Protein AF-A0AAD1CK44-F1 (afdb_monomer_lite)

Foldseek 3Di:
DAAADALVRQQVWEEEWEADPVRPDTDDDSYPRYDYDPDLLVVLVCVLVVNHDYLHPPCNCCDPVRVPRDRDHDCPNPPDDSDDDDDDDDDPPDDCDPVNVVVVVVVCVVVVD

Radius of gyration: 17.58 Å; chains: 1; bounding box: 47×27×48 Å

Structure (mmCIF, N/CA/C/O backbone):
data_AF-A0AAD1CK44-F1
#
_entry.id   AF-A0AAD1CK44-F1
#
loop_
_atom_site.group_PDB
_atom_site.id
_atom_site.type_symbol
_atom_site.label_atom_id
_atom_site.label_alt_id
_atom_site.label_comp_id
_atom_site.label_asym_id
_atom_site.label_entity_id
_atom_site.label_seq_id
_atom_site.pdbx_PDB_ins_code
_atom_site.Cartn_x
_atom_site.Cartn_y
_atom_site.Cartn_z
_atom_site.occupancy
_atom_site.B_iso_or_equiv
_atom_site.auth_seq_id
_atom_site.auth_comp_id
_atom_site.auth_asym_id
_atom_site.auth_atom_id
_atom_site.pdbx_PDB_model_num
ATOM 1 N N . MET A 1 1 ? -21.379 3.073 -0.418 1.00 69.62 1 MET A N 1
ATOM 2 C CA . MET A 1 1 ? -20.819 4.111 0.472 1.00 69.62 1 MET A CA 1
ATOM 3 C C . MET A 1 1 ? -19.983 3.386 1.503 1.00 69.62 1 MET A C 1
ATOM 5 O O . MET A 1 1 ? -20.527 2.510 2.166 1.00 69.62 1 MET A O 1
ATOM 9 N N . TYR A 1 2 ? -18.680 3.651 1.552 1.00 86.81 2 TYR A N 1
ATOM 10 C CA . TYR A 1 2 ? -17.779 2.964 2.477 1.00 86.81 2 TYR A CA 1
ATOM 11 C C . TYR A 1 2 ? -17.947 3.516 3.900 1.00 86.81 2 TYR A C 1
ATOM 13 O O . TYR A 1 2 ? -18.237 4.708 4.044 1.00 86.81 2 TYR A O 1
ATOM 21 N N . PRO A 1 3 ? -17.795 2.693 4.953 1.00 91.00 3 PRO A N 1
ATOM 22 C CA . PRO A 1 3 ? -17.769 3.188 6.326 1.00 91.00 3 PRO A CA 1
ATOM 23 C C . PRO A 1 3 ? -16.663 4.237 6.503 1.00 91.00 3 PRO A C 1
ATOM 25 O O . PRO A 1 3 ? -15.578 4.074 5.949 1.00 91.00 3 PRO A O 1
ATOM 28 N N . ILE A 1 4 ? -16.925 5.288 7.285 1.00 94.00 4 ILE A N 1
ATOM 29 C CA . ILE A 1 4 ? -15.976 6.382 7.555 1.00 94.00 4 ILE A CA 1
ATOM 30 C C . ILE A 1 4 ? -15.514 6.281 9.017 1.00 94.00 4 ILE A C 1
ATOM 32 O O . ILE A 1 4 ? -16.101 6.927 9.890 1.00 94.00 4 ILE A O 1
ATOM 36 N N . PRO A 1 5 ? -14.531 5.421 9.334 1.00 93.06 5 PRO A N 1
ATOM 37 C CA . PRO A 1 5 ? -14.105 5.221 10.711 1.00 93.06 5 PRO A CA 1
ATOM 38 C C . PRO A 1 5 ? -13.343 6.443 11.235 1.00 93.06 5 PRO A C 1
ATOM 40 O O . PRO A 1 5 ? -12.615 7.104 10.493 1.00 93.06 5 PRO A O 1
ATOM 43 N N . THR A 1 6 ? -13.468 6.737 12.528 1.00 92.50 6 THR A N 1
ATOM 44 C CA . THR A 1 6 ? -12.561 7.685 13.191 1.00 92.50 6 THR A CA 1
ATOM 45 C C . THR A 1 6 ? -11.206 7.028 13.461 1.00 92.50 6 THR A C 1
ATOM 47 O O . THR A 1 6 ? -11.083 5.798 13.493 1.00 92.50 6 THR A O 1
ATOM 50 N N . ILE A 1 7 ? -10.175 7.839 13.710 1.00 89.00 7 ILE A N 1
ATOM 51 C CA . ILE A 1 7 ? -8.849 7.330 14.090 1.00 89.00 7 ILE A CA 1
ATOM 52 C C . ILE A 1 7 ? -8.941 6.505 15.387 1.00 89.00 7 ILE A C 1
ATOM 54 O O . ILE A 1 7 ? -8.293 5.465 15.507 1.00 89.00 7 ILE A O 1
ATOM 58 N N . GLU A 1 8 ? -9.790 6.897 16.343 1.00 91.12 8 GLU A N 1
ATOM 59 C CA . GLU A 1 8 ? -10.023 6.136 17.578 1.00 91.12 8 GLU A CA 1
ATOM 60 C C . GLU A 1 8 ? -10.614 4.750 17.305 1.00 91.12 8 GLU A C 1
ATOM 62 O O . GLU A 1 8 ? -10.200 3.781 17.940 1.00 91.12 8 GLU A O 1
ATOM 67 N N . GLN A 1 9 ? -11.551 4.636 16.358 1.00 92.81 9 GLN A N 1
ATOM 68 C CA . GLN A 1 9 ? -12.131 3.349 15.966 1.00 92.81 9 GLN A CA 1
ATOM 69 C C . GLN A 1 9 ? -11.087 2.453 15.291 1.00 92.81 9 GLN A C 1
ATOM 71 O O . GLN A 1 9 ? -10.980 1.275 15.634 1.00 92.81 9 GLN A O 1
ATOM 76 N N . LEU A 1 10 ? -10.266 3.007 14.392 1.00 92.38 10 LEU A N 1
ATOM 77 C CA . LEU A 1 10 ? -9.163 2.272 13.760 1.00 92.38 10 LEU A CA 1
ATOM 78 C C . LEU A 1 10 ? -8.110 1.808 14.777 1.00 92.38 10 LEU A C 1
ATOM 80 O O . LEU A 1 10 ? -7.587 0.701 14.654 1.00 92.38 10 LEU A O 1
ATOM 84 N N . ASN A 1 11 ? -7.839 2.606 15.814 1.00 91.38 11 ASN A N 1
ATOM 85 C CA . ASN A 1 11 ? -6.878 2.287 16.877 1.00 91.38 11 ASN A CA 1
ATOM 86 C C . ASN A 1 11 ? -7.280 1.099 17.765 1.00 91.38 11 ASN A C 1
ATOM 88 O O . ASN A 1 11 ? -6.428 0.546 18.466 1.00 91.38 11 ASN A O 1
ATOM 92 N N . GLN A 1 12 ? -8.545 0.670 17.731 1.00 93.19 12 GLN A N 1
ATOM 93 C CA . GLN A 1 12 ? -8.980 -0.566 18.396 1.00 93.19 12 GLN A CA 1
ATOM 94 C C . GLN A 1 12 ? -8.421 -1.817 17.698 1.00 93.19 12 GLN A C 1
ATOM 96 O O . GLN A 1 12 ? -8.268 -2.876 18.315 1.00 93.19 12 GLN A O 1
ATOM 101 N N . TYR A 1 13 ? -8.056 -1.688 16.423 1.00 94.25 13 TYR A N 1
ATOM 102 C CA . TYR A 1 13 ? -7.546 -2.759 15.580 1.00 94.25 13 TYR A CA 1
ATOM 103 C C . TYR A 1 13 ? -6.074 -2.524 15.243 1.00 94.25 13 TYR A C 1
ATOM 105 O O . TYR A 1 13 ? -5.543 -1.422 15.343 1.00 94.25 13 TYR A O 1
ATOM 113 N N . ARG A 1 14 ? -5.367 -3.598 14.890 1.00 95.44 14 ARG A N 1
ATOM 114 C CA . ARG A 1 14 ? -3.949 -3.498 14.535 1.00 95.44 14 ARG A CA 1
ATOM 115 C C . ARG A 1 14 ? -3.812 -2.877 13.143 1.00 95.44 14 ARG A C 1
ATOM 117 O O . ARG A 1 14 ? -4.465 -3.353 12.220 1.00 95.44 14 ARG A O 1
ATOM 124 N N . GLN A 1 15 ? -2.922 -1.904 12.984 1.00 95.62 15 GLN A N 1
ATOM 125 C CA . GLN A 1 15 ? -2.517 -1.424 11.663 1.00 95.62 15 GLN A CA 1
ATOM 126 C C . GLN A 1 15 ? -1.375 -2.292 11.107 1.00 95.62 15 GLN A C 1
ATOM 128 O O . GLN A 1 15 ? -0.403 -2.580 11.808 1.00 95.62 15 GLN A O 1
ATOM 133 N N . LEU A 1 16 ? -1.455 -2.700 9.847 1.00 95.56 16 LEU A N 1
ATOM 134 C CA . LEU A 1 16 ? -0.344 -3.304 9.112 1.00 95.56 16 LEU A CA 1
ATOM 135 C C . LEU A 1 16 ? 0.258 -2.227 8.207 1.00 95.56 16 LEU A C 1
ATOM 137 O O . LEU A 1 16 ? -0.450 -1.627 7.404 1.00 95.56 16 LEU A O 1
ATOM 141 N N . VAL A 1 17 ? 1.548 -1.955 8.378 1.00 92.44 17 VAL A N 1
ATOM 142 C CA . VAL A 1 17 ? 2.237 -0.823 7.748 1.00 92.44 17 VAL A CA 1
ATOM 143 C C . VAL A 1 17 ? 3.366 -1.348 6.879 1.00 92.44 17 VAL A C 1
ATOM 145 O O . VAL A 1 17 ? 4.197 -2.140 7.336 1.00 92.44 17 VAL A O 1
ATOM 148 N N . ILE A 1 18 ? 3.416 -0.897 5.629 1.00 90.31 18 ILE A N 1
ATOM 149 C CA . ILE A 1 18 ? 4.515 -1.230 4.728 1.00 90.31 18 ILE A CA 1
ATOM 150 C C . ILE A 1 18 ? 5.820 -0.604 5.231 1.00 90.31 18 ILE A C 1
ATOM 152 O O . ILE A 1 18 ? 5.879 0.553 5.659 1.00 90.31 18 ILE A O 1
ATOM 156 N N . ARG A 1 19 ? 6.899 -1.378 5.185 1.00 86.06 19 ARG A N 1
ATOM 157 C CA . ARG A 1 19 ? 8.250 -0.899 5.465 1.00 86.06 19 ARG A CA 1
ATOM 158 C C . ARG A 1 19 ? 9.188 -1.396 4.380 1.00 86.06 19 ARG A C 1
ATOM 160 O O . ARG A 1 19 ? 9.236 -2.592 4.104 1.00 86.06 19 ARG A O 1
ATOM 167 N N . ASP A 1 20 ? 9.970 -0.490 3.805 1.00 72.56 20 ASP A N 1
ATOM 168 C CA . ASP A 1 20 ? 11.053 -0.872 2.907 1.00 72.56 20 ASP A CA 1
ATOM 169 C C . ASP A 1 20 ? 12.095 -1.717 3.658 1.00 72.56 20 ASP A C 1
ATOM 171 O O . ASP A 1 20 ? 12.546 -1.369 4.754 1.00 72.56 20 ASP A O 1
ATOM 175 N N . ARG A 1 21 ? 12.520 -2.818 3.034 1.00 61.53 21 ARG A N 1
ATOM 176 C CA . ARG A 1 21 ? 13.605 -3.686 3.511 1.00 61.53 21 ARG A CA 1
ATOM 177 C C . ARG A 1 21 ? 14.927 -2.943 3.683 1.00 61.53 21 ARG A C 1
ATOM 179 O O . ARG A 1 21 ? 15.747 -3.357 4.497 1.00 61.53 21 ARG A O 1
ATOM 186 N N . ILE A 1 22 ? 15.135 -1.867 2.925 1.00 59.59 22 ILE A N 1
ATOM 187 C CA . ILE A 1 22 ? 16.356 -1.049 2.961 1.00 59.59 22 ILE A CA 1
ATOM 188 C C . ILE A 1 22 ? 16.245 0.075 4.016 1.00 59.59 22 ILE A C 1
ATOM 190 O O . ILE A 1 22 ? 17.216 0.774 4.291 1.00 59.59 22 ILE A O 1
ATOM 194 N N . GLY A 1 23 ? 15.087 0.222 4.676 1.00 51.69 23 GLY A N 1
ATOM 195 C CA . GLY A 1 23 ? 14.907 1.064 5.868 1.00 51.69 23 GLY A CA 1
ATOM 196 C C . GLY A 1 23 ? 14.805 2.571 5.618 1.00 51.69 23 GLY A C 1
ATOM 197 O O . GLY A 1 23 ? 14.528 3.314 6.554 1.00 51.69 23 GLY A O 1
ATOM 198 N N . ASN A 1 24 ? 14.977 3.034 4.378 1.00 54.59 24 ASN A N 1
ATOM 199 C CA . ASN A 1 24 ? 14.974 4.467 4.058 1.00 54.59 24 ASN A CA 1
ATOM 200 C C . ASN A 1 24 ? 13.579 5.039 3.766 1.00 54.59 24 ASN A C 1
ATOM 202 O O . ASN A 1 24 ? 13.417 6.258 3.750 1.00 54.59 24 ASN A O 1
ATOM 206 N N . ARG A 1 25 ? 12.576 4.189 3.519 1.00 59.75 25 ARG A N 1
ATOM 207 C CA . ARG A 1 25 ? 11.190 4.599 3.260 1.00 59.75 25 ARG A CA 1
ATOM 208 C C . ARG A 1 25 ? 10.238 3.682 4.036 1.00 59.75 25 ARG A C 1
ATOM 210 O O . ARG A 1 25 ? 10.042 2.524 3.684 1.00 59.75 25 ARG A O 1
ATOM 217 N N . SER A 1 26 ? 9.679 4.181 5.132 1.00 64.75 26 SER A N 1
ATOM 218 C CA . SER A 1 26 ? 8.555 3.549 5.830 1.00 64.75 26 SER A CA 1
ATOM 219 C C . SER A 1 26 ? 7.379 4.494 5.715 1.00 64.75 26 SER A C 1
ATOM 221 O O . SER A 1 26 ? 7.558 5.696 5.909 1.00 64.75 26 SER A O 1
ATOM 223 N N . GLU A 1 27 ? 6.190 3.962 5.450 1.00 75.31 27 GLU A N 1
ATOM 224 C CA . GLU A 1 27 ? 4.991 4.738 5.741 1.00 75.31 27 GLU A CA 1
ATOM 225 C C . GLU A 1 27 ? 4.946 5.007 7.245 1.00 75.31 27 GLU A C 1
ATOM 227 O O . GLU A 1 27 ? 5.345 4.157 8.057 1.00 75.31 27 GLU A O 1
ATOM 232 N N . THR A 1 28 ? 4.522 6.215 7.606 1.00 81.88 28 THR A N 1
ATOM 233 C CA . THR A 1 28 ? 4.320 6.587 9.002 1.00 81.88 28 THR A CA 1
ATOM 234 C C . THR A 1 28 ? 3.068 5.868 9.503 1.00 81.88 28 THR A C 1
ATOM 236 O O . THR A 1 28 ? 2.003 6.014 8.902 1.00 81.88 28 THR A O 1
ATOM 239 N N . PRO A 1 29 ? 3.157 5.075 10.583 1.00 87.56 29 PRO A N 1
ATOM 240 C CA . PRO A 1 29 ? 1.975 4.478 11.184 1.00 87.56 29 PRO A CA 1
ATOM 241 C C . PRO A 1 29 ? 1.005 5.560 11.670 1.00 87.56 29 PRO A C 1
ATOM 243 O O . PRO A 1 29 ? 1.410 6.513 12.329 1.00 87.56 29 PRO A O 1
ATOM 246 N N . ILE A 1 30 ? -0.282 5.361 11.399 1.00 88.06 30 ILE A N 1
ATOM 247 C CA . ILE A 1 30 ? -1.383 6.190 11.911 1.00 88.06 30 ILE A CA 1
ATOM 248 C C . ILE A 1 30 ? -1.743 5.729 13.331 1.00 88.06 30 ILE A C 1
ATOM 250 O O . ILE A 1 30 ? -2.112 6.525 14.190 1.00 88.06 30 ILE A O 1
ATOM 254 N N . SER A 1 31 ? -1.615 4.424 13.589 1.00 86.75 31 SER A N 1
ATOM 255 C CA . SER A 1 31 ? -1.900 3.802 14.875 1.00 86.75 31 SER A CA 1
ATOM 256 C C . SER A 1 31 ? -0.634 3.507 15.674 1.00 86.75 31 SER A C 1
ATOM 258 O O . SER A 1 31 ? 0.371 3.007 15.159 1.00 86.75 31 SER A O 1
ATOM 260 N N . SER A 1 32 ? -0.721 3.691 16.993 1.00 84.44 32 SER A N 1
ATOM 261 C CA . SER A 1 32 ? 0.295 3.205 17.934 1.00 84.44 32 SER A CA 1
ATOM 262 C C . SER A 1 32 ? 0.405 1.675 17.939 1.00 84.44 32 SER A C 1
ATOM 264 O O . SER A 1 32 ? 1.461 1.133 18.263 1.00 84.44 32 SER A O 1
ATOM 266 N N . ARG A 1 33 ? -0.655 0.959 17.535 1.00 90.69 33 ARG A N 1
ATOM 267 C CA . ARG A 1 33 ? -0.715 -0.505 17.517 1.00 90.69 33 ARG A CA 1
ATOM 268 C C . ARG A 1 33 ? -0.480 -1.044 16.107 1.00 90.69 33 ARG A C 1
ATOM 270 O O . ARG A 1 33 ? -1.394 -1.565 15.471 1.00 90.69 33 ARG A O 1
ATOM 277 N N . HIS A 1 34 ? 0.759 -0.948 15.631 1.00 93.50 34 HIS A N 1
ATOM 278 C CA . HIS A 1 34 ? 1.121 -1.340 14.269 1.00 93.50 34 HIS A CA 1
ATOM 279 C C . HIS A 1 34 ? 2.105 -2.515 14.192 1.00 93.50 34 HIS A C 1
ATOM 281 O O . HIS A 1 34 ? 2.869 -2.785 15.119 1.00 93.50 34 HIS A O 1
ATOM 287 N N . TRP A 1 35 ? 2.093 -3.213 13.057 1.00 94.50 35 TRP A N 1
ATOM 288 C CA . TRP A 1 35 ? 3.127 -4.157 12.638 1.00 94.50 35 TRP A CA 1
ATOM 289 C C . TRP A 1 35 ? 3.701 -3.745 11.293 1.00 94.50 35 TRP A C 1
ATOM 291 O O . TRP A 1 35 ? 2.959 -3.391 10.382 1.00 94.50 35 TRP A O 1
ATOM 301 N N . HIS A 1 36 ? 5.021 -3.841 11.168 1.00 92.62 36 HIS A N 1
ATOM 302 C CA . HIS A 1 36 ? 5.697 -3.606 9.903 1.00 92.62 36 HIS A CA 1
ATOM 303 C C . HIS A 1 36 ? 5.792 -4.885 9.088 1.00 92.62 36 HIS A C 1
ATOM 305 O O . HIS A 1 36 ? 6.232 -5.916 9.597 1.00 92.62 36 HIS A O 1
ATOM 311 N N . ILE A 1 37 ? 5.416 -4.783 7.819 1.00 93.12 37 ILE A N 1
ATOM 312 C CA . ILE A 1 37 ? 5.454 -5.863 6.835 1.00 93.12 37 ILE A CA 1
ATOM 313 C C . ILE A 1 37 ? 6.186 -5.340 5.593 1.00 93.12 37 ILE A C 1
ATOM 315 O O . ILE A 1 37 ? 6.113 -4.155 5.281 1.00 93.12 37 ILE A O 1
ATOM 319 N N . ASP A 1 38 ? 6.907 -6.206 4.886 1.00 90.19 38 ASP A N 1
ATOM 320 C CA . ASP A 1 38 ? 7.792 -5.835 3.771 1.00 90.19 38 ASP A CA 1
ATOM 321 C C . ASP A 1 38 ? 7.171 -6.033 2.376 1.00 90.19 38 ASP A C 1
ATOM 323 O O . ASP A 1 38 ? 7.857 -5.924 1.361 1.00 90.19 38 ASP A O 1
ATOM 327 N N . SER A 1 39 ? 5.874 -6.343 2.310 1.00 89.31 39 SER A N 1
ATOM 328 C CA . SER A 1 39 ? 5.158 -6.626 1.066 1.00 89.31 39 SER A CA 1
ATOM 329 C C . SER A 1 39 ? 3.677 -6.294 1.192 1.00 89.31 39 SER A C 1
ATOM 331 O O . SER A 1 39 ? 2.999 -6.809 2.084 1.00 89.31 39 SER A O 1
ATOM 333 N N . TYR A 1 40 ? 3.151 -5.506 0.251 1.00 90.88 40 TYR A N 1
ATOM 334 C CA . TYR A 1 40 ? 1.715 -5.232 0.177 1.00 90.88 40 TYR A CA 1
ATOM 335 C C . TYR A 1 40 ? 0.892 -6.504 -0.027 1.00 90.88 40 TYR A C 1
ATOM 337 O O . TYR A 1 40 ? -0.166 -6.636 0.568 1.00 90.88 40 TYR A O 1
ATOM 345 N N . TYR A 1 41 ? 1.401 -7.491 -0.765 1.00 90.75 41 TYR A N 1
ATOM 346 C CA . TYR A 1 41 ? 0.712 -8.771 -0.935 1.00 90.75 41 TYR A CA 1
ATOM 347 C C . TYR A 1 41 ? 0.596 -9.553 0.382 1.00 90.75 41 TYR A C 1
ATOM 349 O O . TYR A 1 41 ? -0.435 -10.160 0.666 1.00 90.75 41 TYR A O 1
ATOM 357 N N . HIS A 1 42 ? 1.626 -9.506 1.234 1.00 92.50 42 HIS A N 1
ATOM 358 C CA . HIS A 1 42 ? 1.541 -10.097 2.573 1.00 92.50 42 HIS A CA 1
ATOM 359 C C . HIS A 1 42 ? 0.575 -9.325 3.470 1.00 92.50 42 HIS A C 1
ATOM 361 O O . HIS A 1 42 ? -0.199 -9.947 4.194 1.00 92.50 42 HIS A O 1
ATOM 367 N N . ILE A 1 43 ? 0.593 -7.991 3.402 1.00 94.31 43 ILE A N 1
ATOM 368 C CA . ILE A 1 43 ? -0.368 -7.139 4.110 1.00 94.31 43 ILE A CA 1
ATOM 369 C C . ILE A 1 43 ? -1.795 -7.529 3.720 1.00 94.31 43 ILE A C 1
ATOM 371 O O . ILE A 1 43 ? -2.577 -7.880 4.601 1.00 94.31 43 ILE A O 1
ATOM 375 N N . THR A 1 44 ? -2.114 -7.560 2.424 1.00 93.50 44 THR A N 1
ATOM 376 C CA . THR A 1 44 ? -3.449 -7.920 1.931 1.00 93.50 44 THR A CA 1
ATOM 377 C C . THR A 1 44 ? -3.867 -9.303 2.420 1.00 93.50 44 THR A C 1
ATOM 379 O O . THR A 1 44 ? -4.942 -9.463 2.993 1.00 93.50 44 THR A O 1
ATOM 382 N N . ALA A 1 45 ? -2.983 -10.298 2.314 1.00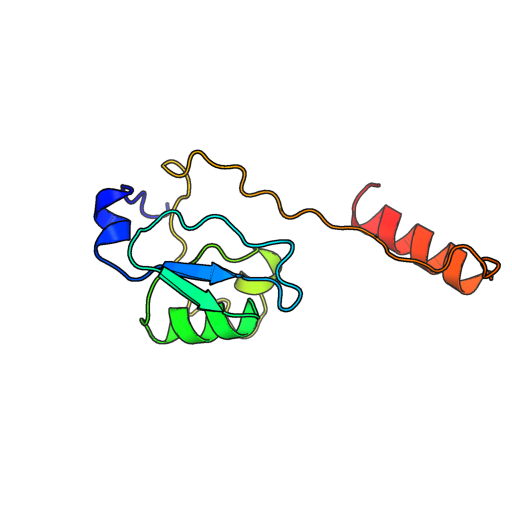 92.06 45 ALA A N 1
ATOM 383 C CA . ALA A 1 45 ? -3.266 -11.650 2.788 1.00 92.06 45 ALA A CA 1
ATOM 384 C C . ALA A 1 45 ? -3.512 -11.740 4.312 1.00 92.06 45 ALA A C 1
ATOM 386 O O . ALA A 1 45 ? -4.158 -12.683 4.773 1.00 92.06 45 ALA A O 1
ATOM 387 N N . LEU A 1 46 ? -2.975 -10.816 5.113 1.00 94.62 46 LEU A N 1
ATOM 388 C CA . LEU A 1 46 ? -3.222 -10.737 6.558 1.00 94.62 46 LEU A CA 1
ATOM 389 C C . LEU A 1 46 ? -4.513 -9.975 6.881 1.00 94.62 46 LEU A C 1
ATOM 391 O O . LEU A 1 46 ? -5.236 -10.386 7.790 1.00 94.62 46 LEU A O 1
ATOM 395 N N . VAL A 1 47 ? -4.827 -8.915 6.130 1.00 95.06 47 VAL A N 1
ATOM 396 C CA . VAL A 1 47 ? -6.111 -8.198 6.232 1.00 95.06 47 VAL A CA 1
ATOM 397 C C . VAL A 1 47 ? -7.271 -9.154 5.956 1.00 95.06 47 VAL A C 1
ATOM 399 O O . VAL A 1 47 ? -8.176 -9.257 6.777 1.00 95.06 47 VAL A O 1
ATOM 402 N N . LEU A 1 48 ? -7.176 -9.957 4.893 1.00 92.75 48 LEU A N 1
ATOM 403 C CA . LEU A 1 48 ? -8.159 -10.996 4.551 1.00 92.75 48 LEU A CA 1
ATOM 404 C C . LEU A 1 48 ? -8.368 -12.043 5.656 1.00 92.75 48 LEU A C 1
ATOM 406 O O . LEU A 1 48 ? -9.424 -12.658 5.763 1.00 92.75 48 LEU A O 1
ATOM 410 N N . ARG A 1 49 ? -7.363 -12.243 6.514 1.00 92.50 49 ARG A N 1
ATOM 411 C CA . ARG A 1 49 ? -7.430 -13.141 7.678 1.00 92.50 49 ARG A CA 1
ATOM 412 C C . ARG A 1 49 ? -7.869 -12.425 8.959 1.00 92.50 49 ARG A C 1
ATOM 414 O O . ARG A 1 49 ? -7.713 -12.984 10.042 1.00 92.50 49 ARG A O 1
ATOM 421 N N . ASN A 1 50 ? -8.402 -11.207 8.852 1.00 93.62 50 ASN A N 1
ATOM 422 C CA . ASN A 1 50 ? -8.866 -10.368 9.962 1.00 93.62 50 ASN A CA 1
ATOM 423 C C . ASN A 1 50 ? -7.783 -10.043 11.008 1.00 93.62 50 ASN A C 1
ATOM 425 O O . ASN A 1 50 ? -8.078 -9.833 12.185 1.00 93.62 50 ASN A O 1
ATOM 429 N N . ILE A 1 51 ? -6.510 -9.992 10.603 1.00 95.50 51 ILE A N 1
ATOM 430 C CA . ILE A 1 51 ? -5.403 -9.669 11.521 1.00 95.50 51 ILE A CA 1
ATOM 431 C C . ILE A 1 51 ? -5.369 -8.173 11.870 1.00 95.50 51 ILE A C 1
ATOM 433 O O . ILE A 1 51 ? -4.837 -7.786 12.918 1.00 95.50 51 ILE A O 1
ATOM 437 N N . GLY A 1 52 ? -5.936 -7.328 11.011 1.00 94.94 52 GLY A N 1
ATOM 438 C CA . GLY A 1 52 ? -5.938 -5.883 11.175 1.00 94.94 52 GLY A CA 1
ATOM 439 C C . GLY A 1 52 ? -6.419 -5.154 9.926 1.00 94.94 52 GLY A C 1
ATOM 440 O O . GLY A 1 52 ? -7.019 -5.757 9.040 1.00 94.94 52 GLY A O 1
ATOM 441 N N . TRP A 1 53 ? -6.109 -3.864 9.863 1.00 95.50 53 TRP A N 1
ATOM 442 C CA . TRP A 1 53 ? -6.385 -2.986 8.728 1.00 95.50 53 TRP A CA 1
ATOM 443 C C . TRP A 1 53 ? -5.080 -2.419 8.165 1.00 95.50 53 TRP A C 1
ATOM 445 O O . TRP A 1 53 ? -4.046 -2.431 8.837 1.00 95.50 53 TRP A O 1
ATOM 455 N N . ALA A 1 54 ? -5.115 -1.922 6.934 1.00 94.50 54 ALA A N 1
ATOM 456 C CA . ALA A 1 54 ? -3.951 -1.337 6.285 1.00 94.50 54 ALA A CA 1
ATOM 457 C C . ALA A 1 54 ? -4.361 -0.310 5.233 1.00 94.50 54 ALA A C 1
ATOM 459 O O . ALA A 1 54 ? -5.465 -0.378 4.696 1.00 94.50 54 ALA A O 1
ATOM 460 N N . LEU A 1 55 ? -3.436 0.588 4.904 1.00 92.25 55 LEU A N 1
ATOM 461 C CA . LEU A 1 55 ? -3.470 1.304 3.636 1.00 92.25 55 LEU A CA 1
ATOM 462 C C . LEU A 1 55 ? -2.855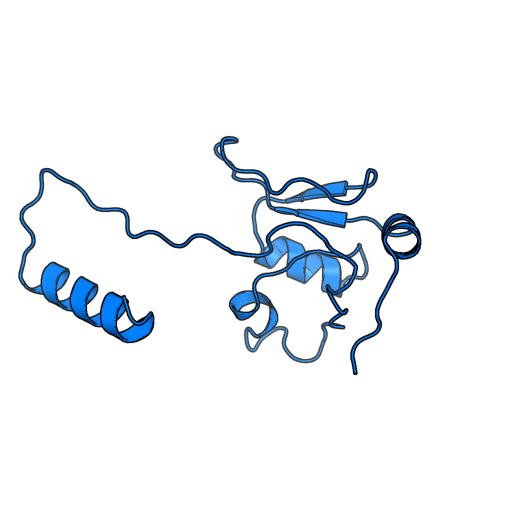 0.387 2.574 1.00 92.25 55 LEU A C 1
ATOM 464 O O . LEU A 1 55 ? -1.751 -0.129 2.753 1.00 92.25 55 LEU A O 1
ATOM 468 N N . ILE A 1 56 ? -3.602 0.123 1.505 1.00 90.62 56 ILE A N 1
ATOM 469 C CA . ILE A 1 56 ? -3.195 -0.779 0.424 1.00 90.62 56 ILE A CA 1
ATOM 470 C C . ILE A 1 56 ? -3.358 -0.015 -0.894 1.00 90.62 56 ILE A C 1
ATOM 472 O O . ILE A 1 56 ? -4.437 0.527 -1.132 1.00 90.62 56 ILE A O 1
ATOM 476 N N . PRO A 1 57 ? -2.336 0.027 -1.768 1.00 88.94 57 PRO A N 1
ATOM 477 C CA . PRO A 1 57 ? -2.466 0.640 -3.080 1.00 88.94 57 PRO A CA 1
ATOM 478 C C . PRO A 1 57 ? -3.605 0.006 -3.878 1.00 88.94 57 PRO A C 1
ATOM 480 O O . PRO A 1 57 ? -3.725 -1.218 -3.943 1.00 88.94 57 PRO A O 1
ATOM 483 N N . GLU A 1 58 ? -4.399 0.840 -4.544 1.00 87.00 58 GLU A N 1
ATOM 484 C CA . GLU A 1 58 ? -5.602 0.433 -5.280 1.00 87.00 58 GLU A CA 1
ATOM 485 C C . GLU A 1 58 ? -5.331 -0.699 -6.286 1.00 87.00 58 GLU A C 1
ATOM 487 O O . GLU A 1 58 ? -6.085 -1.666 -6.356 1.00 87.00 58 GLU A O 1
ATOM 492 N N . HIS A 1 59 ? -4.201 -0.645 -7.001 1.00 84.81 59 HIS A N 1
ATOM 493 C CA . HIS A 1 59 ? -3.804 -1.683 -7.960 1.00 84.81 59 HIS A CA 1
ATOM 494 C C . HIS A 1 59 ? -3.487 -3.044 -7.311 1.00 84.81 59 HIS A C 1
ATOM 496 O O . HIS A 1 59 ? -3.577 -4.068 -7.982 1.00 84.81 59 HIS A O 1
ATOM 502 N N . VAL A 1 60 ? -3.111 -3.071 -6.026 1.00 89.50 60 VAL A N 1
ATOM 503 C CA . VAL A 1 60 ? -2.901 -4.315 -5.266 1.00 89.50 60 VAL A CA 1
ATOM 504 C C . VAL A 1 60 ? -4.230 -4.826 -4.719 1.00 89.50 60 VAL A C 1
ATOM 506 O O . VAL A 1 60 ? -4.507 -6.019 -4.819 1.00 89.50 60 VAL A O 1
ATOM 509 N N . ALA A 1 61 ? -5.055 -3.936 -4.160 1.00 88.06 61 ALA A N 1
ATOM 510 C CA . ALA A 1 61 ? -6.365 -4.291 -3.613 1.00 88.06 61 ALA A CA 1
ATOM 511 C C . ALA A 1 61 ? -7.322 -4.830 -4.691 1.00 88.06 61 ALA A C 1
ATOM 513 O O . ALA A 1 61 ? -8.105 -5.735 -4.423 1.00 88.06 61 ALA A O 1
ATOM 514 N N . ARG A 1 62 ? -7.219 -4.315 -5.924 1.00 85.56 62 ARG A N 1
ATOM 515 C CA . ARG A 1 62 ? -8.026 -4.739 -7.080 1.00 85.56 62 ARG A CA 1
ATOM 516 C C . ARG A 1 62 ? -7.411 -5.859 -7.911 1.00 85.56 62 ARG A C 1
ATOM 518 O O . ARG A 1 62 ? -7.857 -6.113 -9.028 1.00 85.56 62 ARG A O 1
ATOM 525 N N . ALA A 1 63 ? -6.366 -6.515 -7.428 1.00 84.38 63 ALA A N 1
ATOM 526 C CA . ALA A 1 63 ? -5.846 -7.662 -8.147 1.00 84.38 63 ALA A CA 1
ATOM 527 C C . ALA A 1 63 ? -6.887 -8.804 -8.117 1.00 84.38 63 ALA A C 1
ATOM 529 O O . ALA A 1 63 ? -7.517 -9.034 -7.086 1.00 84.38 63 ALA A O 1
ATOM 530 N N . GLU A 1 64 ? -7.078 -9.512 -9.239 1.00 77.12 64 GLU A N 1
ATOM 531 C CA . GLU A 1 64 ? -8.207 -10.450 -9.461 1.00 77.12 64 GLU A CA 1
ATOM 532 C C . GLU A 1 64 ? -8.405 -11.505 -8.362 1.00 77.12 64 GLU A C 1
ATOM 534 O O . GLU A 1 64 ? -9.501 -11.997 -8.140 1.00 77.12 64 GLU A O 1
ATOM 539 N N . TRP A 1 65 ? -7.341 -11.846 -7.650 1.00 77.69 65 TRP A N 1
ATOM 540 C CA . TRP A 1 65 ? -7.299 -12.866 -6.612 1.00 77.69 65 TRP A CA 1
ATOM 541 C C . TRP A 1 65 ? -7.771 -12.371 -5.233 1.00 77.69 65 TRP A C 1
ATOM 543 O O . TRP A 1 65 ? -7.793 -13.165 -4.296 1.00 77.69 65 TRP A O 1
ATOM 553 N N . TYR A 1 66 ? -8.134 -11.089 -5.101 1.00 74.69 66 TYR A N 1
ATOM 554 C CA . TYR A 1 66 ? -8.541 -10.453 -3.840 1.00 74.69 66 TYR A CA 1
ATOM 555 C C . TYR A 1 66 ? -9.837 -9.638 -3.905 1.00 74.69 66 TYR A C 1
ATOM 557 O O . TYR A 1 66 ? -10.321 -9.204 -2.859 1.00 74.69 66 TYR A O 1
ATOM 56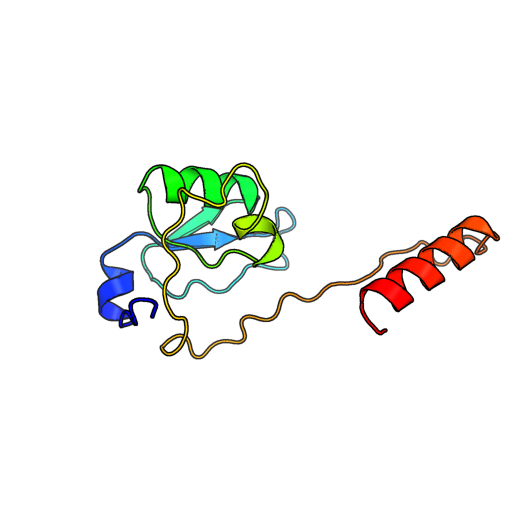5 N N . ILE A 1 67 ? -10.367 -9.397 -5.108 1.00 64.25 67 ILE A N 1
ATOM 566 C CA . ILE A 1 67 ? -11.365 -8.352 -5.378 1.00 64.25 67 ILE A CA 1
ATOM 567 C C . ILE A 1 67 ? -12.639 -8.464 -4.522 1.00 64.25 67 ILE A C 1
ATOM 569 O O . ILE A 1 67 ? -13.187 -7.433 -4.143 1.00 64.25 67 ILE A O 1
ATOM 573 N N . ASP A 1 68 ? -13.071 -9.678 -4.172 1.00 74.19 68 ASP A N 1
ATOM 574 C CA . ASP A 1 68 ? -14.359 -9.903 -3.500 1.00 74.19 68 ASP A CA 1
ATOM 575 C C . ASP A 1 68 ? -14.264 -10.080 -1.972 1.00 74.19 68 ASP A C 1
ATOM 577 O O . ASP A 1 68 ? -15.291 -10.075 -1.293 1.00 74.19 68 ASP A O 1
ATOM 581 N N . ASP A 1 69 ? -13.057 -10.198 -1.407 1.00 83.44 69 ASP A N 1
ATOM 582 C CA . ASP A 1 69 ? -12.878 -10.542 0.014 1.00 83.44 69 ASP A CA 1
ATOM 583 C C . ASP A 1 69 ? -12.422 -9.354 0.890 1.00 83.44 69 ASP A C 1
ATOM 585 O O . ASP A 1 69 ? -12.293 -9.482 2.113 1.00 83.44 69 ASP A O 1
ATOM 589 N N . LEU A 1 70 ? -12.165 -8.184 0.293 1.00 89.25 70 LEU A N 1
ATOM 590 C CA . LEU A 1 70 ? -11.745 -6.977 1.009 1.00 89.25 70 LEU A CA 1
ATOM 591 C C . LEU A 1 70 ? -12.922 -6.041 1.296 1.00 89.25 70 LEU A C 1
ATOM 593 O O . LEU A 1 70 ? -13.717 -5.710 0.421 1.00 89.25 70 LEU A O 1
ATOM 597 N N . VAL A 1 71 ? -12.975 -5.531 2.527 1.00 91.06 71 VAL A N 1
ATOM 598 C CA . VAL A 1 71 ? -13.872 -4.430 2.896 1.00 91.06 71 VAL A CA 1
ATOM 599 C C . VAL A 1 71 ? -13.096 -3.123 2.822 1.00 91.06 71 VAL A C 1
ATOM 601 O O . VAL A 1 71 ? -12.201 -2.871 3.628 1.00 91.06 71 VAL A O 1
ATOM 604 N N . GLU A 1 72 ? -13.455 -2.284 1.857 1.00 92.31 72 GLU A N 1
ATOM 605 C CA . GLU A 1 72 ? -12.889 -0.947 1.708 1.00 92.31 72 GLU A CA 1
ATOM 606 C C . GLU A 1 72 ? -13.522 0.034 2.715 1.00 92.31 72 GLU A C 1
ATOM 608 O O . GLU A 1 72 ? -14.734 0.025 2.960 1.00 92.31 72 GLU A O 1
ATOM 613 N N . LEU A 1 73 ? -12.677 0.869 3.322 1.00 93.00 73 LEU A N 1
ATOM 614 C CA . LEU A 1 73 ? -13.046 1.906 4.287 1.00 93.00 73 LEU A CA 1
ATOM 615 C C . LEU A 1 73 ? -12.707 3.274 3.695 1.00 93.00 73 LEU A C 1
ATOM 617 O O . LEU A 1 73 ? -11.715 3.410 2.981 1.00 93.00 73 LEU A O 1
ATOM 621 N N . SER A 1 74 ? -13.505 4.290 4.018 1.00 91.81 74 SER A N 1
ATOM 622 C CA . SER A 1 74 ? -13.197 5.660 3.612 1.00 91.81 74 SER A CA 1
ATOM 623 C C . SER A 1 74 ? -11.936 6.166 4.311 1.00 91.81 74 SER A C 1
ATOM 625 O O . SER A 1 74 ? -11.707 5.904 5.496 1.00 91.81 74 SER A O 1
ATOM 627 N N . THR A 1 75 ? -11.150 6.950 3.580 1.00 89.69 75 THR A N 1
ATOM 628 C CA . THR A 1 75 ? -9.947 7.618 4.074 1.00 89.69 75 THR A CA 1
ATOM 629 C C . THR A 1 75 ? -10.190 9.076 4.472 1.00 89.69 75 THR A C 1
ATOM 631 O O . THR A 1 75 ? -9.226 9.779 4.745 1.00 89.69 75 THR A O 1
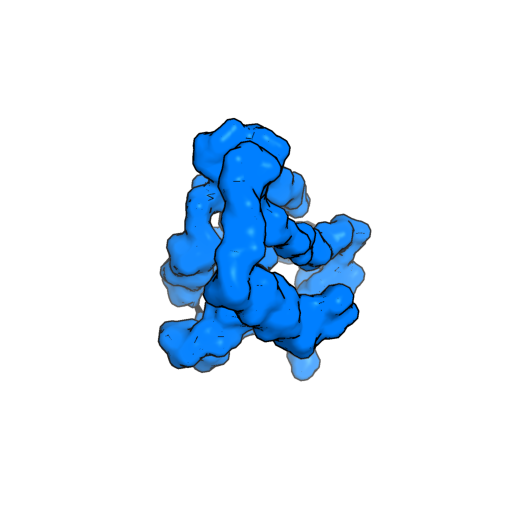ATOM 634 N N . ASP A 1 76 ? -11.442 9.549 4.536 1.00 89.75 76 ASP A N 1
ATOM 635 C CA . ASP A 1 76 ? -11.767 10.968 4.800 1.00 89.75 76 ASP A CA 1
ATOM 636 C C . ASP A 1 76 ? -11.190 11.503 6.124 1.00 89.75 76 ASP A C 1
ATOM 638 O O . ASP A 1 76 ? -10.888 12.688 6.242 1.00 89.75 76 ASP A O 1
ATOM 642 N N . ASN A 1 77 ? -11.017 10.629 7.120 1.00 88.38 77 ASN A N 1
ATOM 643 C CA . ASN A 1 77 ? -10.433 10.969 8.422 1.00 88.38 77 ASN A CA 1
ATOM 644 C C . ASN A 1 77 ? -8.908 10.743 8.490 1.00 88.38 77 ASN A C 1
ATOM 646 O O . ASN A 1 77 ? -8.328 10.799 9.576 1.00 88.38 77 ASN A O 1
ATOM 650 N N . ILE A 1 78 ? -8.253 10.452 7.362 1.00 85.44 78 ILE A N 1
ATOM 651 C CA . ILE A 1 78 ? -6.799 10.293 7.259 1.00 85.44 78 ILE A CA 1
ATOM 652 C C . ILE A 1 78 ? -6.234 11.553 6.603 1.00 85.44 78 ILE A C 1
ATOM 654 O O . ILE A 1 78 ? -6.449 11.810 5.424 1.00 85.44 78 ILE A O 1
ATOM 658 N N . PHE A 1 79 ? -5.512 12.351 7.389 1.00 72.75 79 PHE A N 1
ATOM 659 C CA . PHE A 1 79 ? -5.041 13.677 6.974 1.00 72.75 79 PHE A CA 1
ATOM 660 C C . PHE A 1 79 ? -3.687 13.664 6.246 1.00 72.75 79 PHE A C 1
ATOM 662 O O . PHE A 1 79 ? -3.280 14.688 5.700 1.00 72.75 79 PHE A O 1
ATOM 669 N N . ASP A 1 80 ? -2.992 12.524 6.232 1.00 72.88 80 ASP A N 1
ATOM 670 C CA . ASP A 1 80 ? -1.708 12.367 5.548 1.00 72.88 80 ASP A CA 1
ATOM 671 C C . ASP A 1 80 ? -1.873 12.078 4.051 1.00 72.88 80 ASP A C 1
ATOM 673 O O . ASP A 1 80 ? -2.866 11.518 3.587 1.00 72.88 80 ASP A O 1
ATOM 677 N N . SER A 1 81 ? -0.848 12.443 3.279 1.00 68.19 81 SER A N 1
ATOM 678 C CA . SER A 1 81 ? -0.770 12.151 1.848 1.00 68.19 81 SER A CA 1
ATOM 679 C C . SER A 1 81 ? -0.763 10.639 1.589 1.00 68.19 81 SER A C 1
ATOM 681 O O . SER A 1 81 ? 0.201 9.959 1.928 1.00 68.19 81 SER A O 1
ATOM 683 N N . LEU A 1 82 ? -1.783 10.145 0.882 1.00 74.38 82 LEU A N 1
ATOM 684 C CA . LEU A 1 82 ? -1.921 8.743 0.457 1.00 74.38 82 LEU A CA 1
ATOM 685 C C . LEU A 1 82 ? -1.252 8.437 -0.898 1.00 74.38 82 LEU A C 1
ATOM 687 O O . LEU A 1 82 ? -1.492 7.393 -1.503 1.00 74.38 82 LEU A O 1
ATOM 691 N N . TRP A 1 83 ? -0.440 9.361 -1.416 1.00 71.81 83 TRP A N 1
ATOM 692 C CA . TRP A 1 83 ? 0.186 9.225 -2.728 1.00 71.81 83 TRP A CA 1
ATOM 693 C C . TRP A 1 83 ? 1.366 8.250 -2.703 1.00 71.81 83 TRP A C 1
ATOM 695 O O . TRP A 1 83 ? 2.309 8.409 -1.929 1.00 71.81 83 TRP A O 1
ATOM 705 N N . VAL A 1 84 ? 1.353 7.287 -3.627 1.00 71.62 84 VAL A N 1
ATOM 706 C CA . VAL A 1 84 ? 2.490 6.395 -3.880 1.00 71.62 84 VAL A CA 1
ATOM 707 C C . VAL A 1 84 ? 3.360 6.995 -4.982 1.00 71.62 84 VAL A C 1
ATOM 709 O O . VAL A 1 84 ? 2.942 7.096 -6.135 1.00 71.62 84 VAL A O 1
ATOM 712 N N . GLU A 1 85 ? 4.590 7.381 -4.641 1.00 74.44 85 GLU A N 1
ATOM 713 C CA . GLU A 1 85 ? 5.570 7.848 -5.625 1.00 74.44 85 GLU A CA 1
ATOM 714 C C . GLU A 1 85 ? 6.076 6.667 -6.469 1.00 74.44 85 GLU A C 1
ATOM 716 O O . GLU A 1 85 ? 6.646 5.706 -5.947 1.00 74.44 85 GLU A O 1
ATOM 721 N N . MET A 1 86 ? 5.917 6.759 -7.790 1.00 74.44 86 MET A N 1
ATOM 722 C CA . MET A 1 86 ? 6.480 5.804 -8.743 1.00 74.44 86 MET A CA 1
ATOM 723 C C . MET A 1 86 ? 7.610 6.458 -9.535 1.00 74.44 86 MET A C 1
ATOM 725 O O . MET A 1 86 ? 7.478 7.571 -10.037 1.00 74.44 86 MET A O 1
ATOM 729 N N . GLY A 1 87 ? 8.730 5.749 -9.676 1.00 78.69 87 GLY A N 1
ATOM 730 C CA . GLY A 1 87 ? 9.907 6.249 -10.378 1.00 78.69 87 GLY A CA 1
ATOM 731 C C . GLY A 1 87 ? 10.557 5.179 -11.241 1.00 78.69 87 GLY A C 1
ATOM 732 O O . GLY A 1 87 ? 10.592 4.003 -10.885 1.00 78.69 87 GLY A O 1
ATOM 733 N N . ILE A 1 88 ? 11.115 5.592 -12.380 1.00 82.19 88 ILE A N 1
ATOM 734 C CA . ILE A 1 88 ? 11.851 4.685 -13.262 1.00 82.19 88 ILE A CA 1
ATOM 735 C C . ILE A 1 88 ? 13.344 4.780 -12.958 1.00 82.19 88 ILE A C 1
ATOM 737 O O . ILE A 1 88 ? 13.986 5.801 -13.218 1.00 82.19 88 ILE A O 1
ATOM 741 N N . VAL A 1 89 ? 13.925 3.689 -12.461 1.00 84.38 89 VAL A N 1
ATOM 742 C CA . VAL A 1 89 ? 15.364 3.605 -12.194 1.00 84.38 89 VAL A CA 1
ATOM 743 C C . VAL A 1 89 ? 16.080 3.013 -13.402 1.00 84.38 89 VAL A C 1
ATOM 745 O O . VAL A 1 89 ? 15.713 1.961 -13.920 1.00 84.38 89 VAL A O 1
ATOM 748 N N . LYS A 1 90 ? 17.136 3.689 -13.862 1.00 84.38 90 LYS A N 1
ATOM 749 C CA . LYS A 1 90 ? 17.980 3.212 -14.961 1.00 84.38 90 LYS A CA 1
ATOM 750 C C . LYS A 1 90 ? 19.447 3.500 -14.699 1.00 84.38 90 LYS A C 1
ATOM 752 O O . LYS A 1 90 ? 19.802 4.503 -14.079 1.00 84.38 90 LYS A O 1
ATOM 757 N N . ARG A 1 91 ? 20.312 2.691 -15.304 1.00 85.00 91 ARG A N 1
ATOM 758 C CA . ARG A 1 91 ? 21.741 2.997 -15.385 1.00 85.00 91 ARG A CA 1
ATOM 759 C C . ARG A 1 91 ? 21.981 4.287 -16.178 1.00 85.00 91 ARG A C 1
ATOM 761 O O . ARG A 1 91 ? 21.350 4.541 -17.212 1.00 85.00 91 ARG A O 1
ATOM 768 N N . ARG A 1 92 ? 22.875 5.136 -15.668 1.00 83.50 92 ARG A N 1
ATOM 769 C CA . ARG A 1 92 ? 23.277 6.387 -16.336 1.00 83.50 92 ARG A CA 1
ATOM 770 C C . ARG A 1 92 ? 24.350 6.151 -17.398 1.00 83.50 92 ARG A C 1
ATOM 772 O O . ARG A 1 92 ? 24.346 6.842 -18.405 1.00 83.50 92 ARG A O 1
ATOM 779 N N . ASP A 1 93 ? 25.194 5.146 -17.193 1.00 88.06 93 ASP A N 1
ATOM 780 C CA . ASP A 1 93 ? 26.382 4.820 -17.989 1.00 88.06 93 ASP A CA 1
ATOM 781 C C . ASP A 1 93 ? 26.110 3.906 -19.198 1.00 88.06 93 ASP A C 1
ATOM 783 O O . ASP A 1 93 ? 27.016 3.592 -19.966 1.00 88.06 93 ASP A O 1
ATOM 787 N N . LYS A 1 94 ? 24.864 3.459 -19.384 1.00 81.44 94 LYS A N 1
ATOM 788 C CA . LYS A 1 94 ? 24.460 2.630 -20.523 1.00 81.44 94 LYS A CA 1
ATOM 789 C C . LYS A 1 94 ? 23.653 3.452 -21.522 1.00 81.44 94 LYS A C 1
ATOM 791 O O . LYS A 1 94 ? 22.674 4.108 -21.155 1.00 81.44 94 LYS A O 1
ATOM 796 N N . ALA A 1 95 ? 24.064 3.388 -22.790 1.00 75.00 95 ALA A N 1
ATOM 797 C CA . ALA A 1 95 ? 23.334 3.990 -23.898 1.00 75.00 95 ALA A CA 1
ATOM 798 C C . ALA A 1 95 ? 21.909 3.418 -23.975 1.00 75.00 95 ALA A C 1
ATOM 800 O O . ALA A 1 95 ? 21.686 2.224 -23.755 1.00 75.00 95 ALA A O 1
ATOM 801 N N . LYS A 1 96 ? 20.934 4.279 -24.281 1.00 80.31 96 LYS A N 1
ATOM 802 C CA . LYS A 1 96 ? 19.542 3.867 -24.475 1.00 80.31 96 LYS A CA 1
ATOM 803 C C . LYS A 1 96 ? 19.410 3.257 -25.867 1.00 80.31 96 LYS A C 1
ATOM 805 O O . LYS A 1 96 ? 19.252 3.981 -26.844 1.00 80.31 96 LYS A O 1
ATOM 810 N N . GLY A 1 97 ? 19.496 1.934 -25.950 1.00 88.50 97 GLY A N 1
ATOM 811 C CA . GLY A 1 97 ? 19.138 1.217 -27.171 1.00 88.50 97 GLY A CA 1
ATOM 812 C C . GLY A 1 97 ? 17.661 1.434 -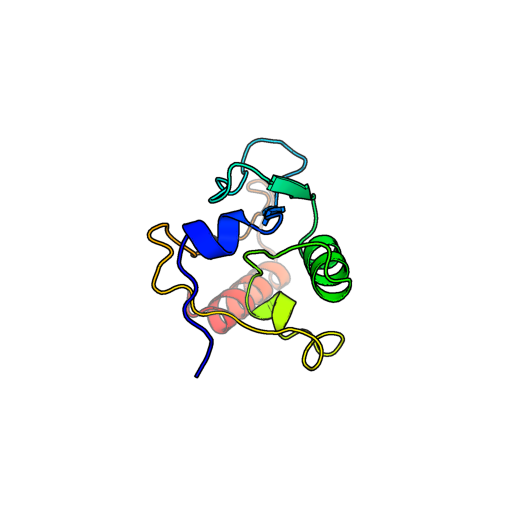27.542 1.00 88.50 97 GLY A C 1
ATOM 813 O O . GLY A 1 97 ? 16.871 1.859 -26.691 1.00 88.50 97 GLY A O 1
ATOM 814 N N . PRO A 1 98 ? 17.264 1.105 -28.781 1.00 91.75 98 PRO A N 1
ATOM 815 C CA . PRO A 1 98 ? 15.907 1.336 -29.285 1.00 91.75 98 PRO A CA 1
ATOM 816 C C . PRO A 1 98 ? 14.823 0.686 -28.412 1.00 91.75 98 PRO A C 1
ATOM 818 O O . PRO A 1 98 ? 13.789 1.297 -28.165 1.00 91.75 98 PRO A O 1
ATOM 821 N N . VAL A 1 99 ? 15.098 -0.494 -27.845 1.00 91.50 99 VAL A N 1
ATOM 822 C CA . VAL A 1 99 ? 14.187 -1.185 -26.915 1.00 91.50 99 VAL A CA 1
ATOM 823 C C . VAL A 1 99 ? 13.926 -0.357 -25.657 1.00 91.50 99 VAL A C 1
ATOM 825 O O . VAL A 1 99 ? 12.782 -0.200 -25.249 1.00 91.50 99 VAL A O 1
ATOM 828 N N . MET A 1 100 ? 14.965 0.229 -25.054 1.00 89.56 100 MET A N 1
ATOM 829 C CA . MET A 1 100 ? 14.796 1.049 -23.850 1.00 89.56 100 MET A CA 1
ATOM 830 C C . MET A 1 100 ? 14.013 2.325 -24.148 1.00 89.56 100 MET A C 1
ATOM 832 O O . MET A 1 100 ? 13.199 2.741 -23.331 1.00 89.56 100 MET A O 1
ATOM 836 N N . VAL A 1 101 ? 14.251 2.946 -25.308 1.00 90.50 101 VAL A N 1
ATOM 837 C CA . VAL A 1 101 ? 13.480 4.116 -25.757 1.00 90.50 101 VAL A CA 1
ATOM 838 C C . VAL A 1 101 ? 12.005 3.758 -25.895 1.00 90.50 101 VAL A C 1
ATOM 840 O O . VAL A 1 101 ? 11.164 4.472 -25.352 1.00 90.50 101 VAL A O 1
ATOM 843 N N . TRP A 1 102 ? 11.709 2.632 -26.545 1.00 92.62 102 TRP A N 1
ATOM 844 C CA . TRP A 1 102 ? 10.344 2.143 -26.691 1.00 92.62 102 TRP A CA 1
ATOM 845 C C . TRP A 1 102 ? 9.683 1.878 -25.330 1.00 92.62 102 TRP A C 1
ATOM 847 O O . TRP A 1 102 ? 8.599 2.398 -25.083 1.00 92.62 102 TRP A O 1
ATOM 857 N N . ILE A 1 103 ? 10.359 1.187 -24.400 1.00 91.25 103 ILE A N 1
ATOM 858 C CA . ILE A 1 103 ? 9.842 0.949 -23.038 1.00 91.25 103 ILE A CA 1
ATOM 859 C C . ILE A 1 103 ? 9.509 2.274 -22.335 1.00 91.25 103 ILE A C 1
ATOM 861 O O . ILE A 1 103 ? 8.440 2.397 -21.745 1.00 91.25 103 ILE A O 1
ATOM 865 N N . TYR A 1 104 ? 10.376 3.292 -22.417 1.00 88.94 104 TYR A N 1
ATOM 866 C CA . TYR A 1 104 ? 10.081 4.598 -21.814 1.00 88.94 104 TYR A CA 1
ATOM 867 C C . TYR A 1 104 ? 8.853 5.268 -22.425 1.00 88.94 104 TYR A C 1
ATOM 869 O O . TYR A 1 104 ? 8.084 5.876 -21.690 1.00 88.94 104 TYR A O 1
ATOM 877 N N . GLN A 1 105 ? 8.674 5.174 -23.743 1.00 91.50 105 GLN A N 1
ATOM 878 C CA . GLN A 1 105 ? 7.495 5.722 -24.413 1.00 91.50 105 GLN A CA 1
ATOM 879 C C . GLN A 1 105 ? 6.220 5.010 -23.959 1.00 91.50 105 GLN A C 1
ATOM 881 O O . GLN A 1 105 ? 5.232 5.681 -23.688 1.00 91.50 105 GLN A O 1
ATOM 886 N N . GLN A 1 106 ? 6.258 3.682 -23.809 1.00 92.50 106 GLN A N 1
ATOM 887 C CA . GLN A 1 106 ? 5.107 2.920 -23.316 1.00 92.50 106 GLN A CA 1
ATOM 888 C C . GLN A 1 106 ? 4.772 3.265 -21.865 1.00 92.50 106 GLN A C 1
ATOM 890 O O . GLN A 1 106 ? 3.614 3.505 -21.551 1.00 92.50 106 GLN A O 1
ATOM 895 N N . ILE A 1 107 ? 5.778 3.348 -20.987 1.00 89.88 107 ILE A N 1
ATOM 896 C CA . ILE A 1 107 ? 5.553 3.720 -19.583 1.00 89.88 107 ILE A CA 1
ATOM 897 C C . ILE A 1 107 ? 4.992 5.144 -19.495 1.00 89.88 107 ILE A C 1
ATOM 899 O O . ILE A 1 107 ? 4.056 5.382 -18.745 1.00 89.88 107 ILE A O 1
ATOM 903 N N . ARG A 1 108 ? 5.516 6.089 -20.284 1.00 86.56 108 ARG A N 1
ATOM 904 C CA . ARG A 1 108 ? 4.981 7.456 -20.323 1.00 86.56 108 ARG A CA 1
ATOM 905 C C . ARG A 1 10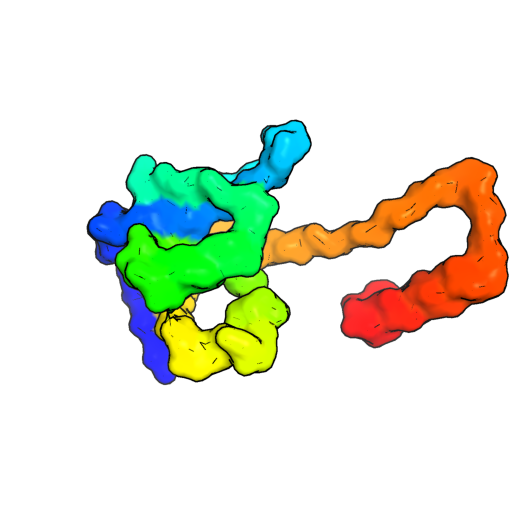8 ? 3.531 7.508 -20.780 1.00 86.56 108 ARG A C 1
ATOM 907 O O . ARG A 1 108 ? 2.734 8.163 -20.130 1.00 86.56 108 ARG A O 1
ATOM 914 N N . ALA A 1 109 ? 3.196 6.781 -21.843 1.00 89.50 109 ALA A N 1
ATOM 915 C CA . ALA A 1 109 ? 1.826 6.701 -22.338 1.00 89.50 109 ALA A CA 1
ATOM 916 C C . ALA A 1 109 ? 0.871 6.030 -21.336 1.00 89.50 109 ALA A C 1
ATOM 918 O O . ALA A 1 109 ? -0.296 6.387 -21.285 1.00 89.50 109 ALA A O 1
ATOM 919 N N . LEU A 1 110 ? 1.354 5.069 -20.541 1.00 86.88 110 LEU A N 1
ATOM 920 C CA . LEU A 1 110 ? 0.543 4.382 -19.532 1.00 86.88 110 LEU A CA 1
ATOM 921 C C . LEU A 1 110 ? 0.215 5.270 -18.321 1.00 86.88 110 LEU A C 1
ATOM 923 O O . LEU A 1 110 ? -0.821 5.077 -17.695 1.00 86.88 110 LEU A O 1
ATOM 927 N N . PHE A 1 111 ? 1.106 6.201 -17.974 1.00 82.00 111 PHE A N 1
ATOM 928 C CA . PHE A 1 111 ? 0.998 7.035 -16.771 1.00 82.00 111 PHE A CA 1
ATOM 929 C C . PHE A 1 111 ? 0.812 8.534 -17.073 1.00 82.00 111 PHE A C 1
ATOM 931 O O . PHE A 1 111 ? 0.958 9.342 -16.160 1.00 82.00 111 PHE A O 1
ATOM 938 N N . ASP A 1 112 ? 0.525 8.904 -18.327 1.00 75.50 112 ASP A N 1
ATOM 939 C CA . ASP A 1 112 ? 0.402 10.292 -18.805 1.00 75.50 112 ASP A CA 1
ATOM 940 C C . ASP A 1 112 ? 1.577 11.214 -18.383 1.00 75.50 112 ASP A C 1
ATOM 942 O O . ASP A 1 112 ? 1.382 12.363 -17.980 1.00 75.50 112 ASP A O 1
ATOM 946 N N . LEU A 1 113 ? 2.817 10.699 -18.467 1.00 60.31 113 LEU A N 1
ATOM 947 C CA . LEU A 1 113 ? 4.073 11.372 -18.060 1.00 60.31 113 LEU A CA 1
ATOM 948 C C . LEU A 1 113 ? 4.854 12.048 -19.201 1.00 60.31 113 LEU A C 1
ATOM 950 O O . LEU A 1 113 ? 4.980 11.453 -20.299 1.00 60.31 113 LEU A O 1
#

Secondary structure (DSSP, 8-state):
------HHHHTTSPEEEEB-TTSS-BPPPSSSSEEEES-HHHHHHHHTTTS-EE---HHHHTSTTTTTT------TT--S-----------SSS---HHHHHHHHHHHHHHT-

Sequence (113 aa):
MYPIPTIEQLNQYRQLVIRDRIGNRSETPISSRHWHIDSYYHITALVLRNIGWALIPEHVARAEWYIDDLVELSTDNIFDSLWVEMGIVKRRDKAKGPVMVWIYQQIRALFDL

pLDDT: mean 85.29, std 9.89, range [51.69, 95.62]

Organism: Photobacterium damsela subsp. piscicida (NCBI:txid38294)